Protein AF-A0A2H5QQ95-F1 (afdb_monomer_lite)

Secondary structure (DSSP, 8-state):
--------------------HHHHHH----------SS-EEEEEE-SSSSEEEEEETTS-EEEEETTTTEE--------

Structure (mmCIF, N/CA/C/O backbone):
data_AF-A0A2H5QQ95-F1
#
_entry.id   AF-A0A2H5QQ95-F1
#
loop_
_atom_site.group_PDB
_atom_site.id
_atom_site.type_symbol
_atom_site.label_atom_id
_atom_site.label_alt_id
_atom_site.label_comp_id
_atom_site.label_asym_id
_atom_site.label_entity_id
_atom_site.label_seq_id
_atom_site.pdbx_PDB_ins_code
_atom_site.Cartn_x
_atom_site.Cartn_y
_atom_site.Cartn_z
_atom_site.occupancy
_atom_site.B_iso_or_equiv
_atom_site.auth_seq_id
_atom_site.auth_comp_id
_atom_site.auth_asym_id
_atom_site.auth_atom_id
_atom_site.pdbx_PDB_model_num
ATOM 1 N N . MET A 1 1 ? 2.567 52.058 32.832 1.00 47.03 1 MET A N 1
ATOM 2 C CA . MET A 1 1 ? 1.432 51.566 32.019 1.00 47.03 1 MET A CA 1
ATOM 3 C C . MET A 1 1 ? 1.987 50.847 30.797 1.00 47.03 1 MET A C 1
ATOM 5 O O . MET A 1 1 ? 3.037 51.275 30.334 1.00 47.03 1 MET A O 1
ATOM 9 N N . HIS A 1 2 ? 1.273 49.818 30.314 1.00 47.56 2 HIS A N 1
ATOM 10 C CA . HIS A 1 2 ? 1.553 48.937 29.154 1.00 47.56 2 HIS A CA 1
ATOM 11 C C . HIS A 1 2 ? 2.440 47.720 29.488 1.00 47.56 2 HIS A C 1
ATOM 13 O O . HIS A 1 2 ? 3.658 47.783 29.416 1.00 47.56 2 HIS A O 1
ATOM 19 N N . GLN A 1 3 ? 1.901 46.709 30.178 1.00 41.16 3 GLN A N 1
ATOM 20 C CA . GLN A 1 3 ? 1.024 45.609 29.714 1.00 41.16 3 GLN A CA 1
ATOM 21 C C . GLN A 1 3 ? 1.835 44.439 29.132 1.00 41.16 3 GLN A C 1
ATOM 23 O O . GLN A 1 3 ? 2.399 44.504 28.047 1.00 41.16 3 GLN A O 1
ATOM 28 N N . LYS A 1 4 ? 1.884 43.362 29.923 1.00 47.62 4 LYS A N 1
ATOM 29 C CA . LYS A 1 4 ? 2.504 42.070 29.625 1.00 47.62 4 LYS A CA 1
ATOM 30 C C . LYS A 1 4 ? 1.615 41.335 28.620 1.00 47.62 4 LYS A C 1
ATOM 32 O O . LYS A 1 4 ? 0.489 40.980 28.959 1.00 47.62 4 LYS A O 1
ATOM 37 N N . VAL A 1 5 ? 2.103 41.132 27.399 1.00 47.19 5 VAL A N 1
ATOM 38 C CA . VAL A 1 5 ? 1.445 40.267 26.413 1.00 47.19 5 VAL A CA 1
ATOM 39 C C . VAL A 1 5 ? 1.723 38.827 26.831 1.00 47.19 5 VAL A C 1
ATOM 41 O O . VAL A 1 5 ? 2.859 38.362 26.779 1.00 47.19 5 VAL A O 1
ATOM 44 N N . GLY A 1 6 ? 0.694 38.155 27.343 1.00 44.38 6 GLY A N 1
ATOM 45 C CA . GLY A 1 6 ? 0.723 36.716 27.557 1.00 44.38 6 GLY A CA 1
ATOM 46 C C . GLY A 1 6 ? 0.666 36.020 26.204 1.00 44.38 6 GLY A C 1
ATOM 47 O O . GLY A 1 6 ? -0.326 36.146 25.493 1.00 44.38 6 GLY A O 1
ATOM 48 N N . SER A 1 7 ? 1.723 35.296 25.850 1.00 47.06 7 SER A N 1
ATOM 49 C CA . SER A 1 7 ? 1.668 34.286 24.801 1.00 47.06 7 SER A CA 1
ATOM 50 C C . SER A 1 7 ? 0.880 33.099 25.351 1.00 47.06 7 SER A C 1
ATOM 52 O O . SER A 1 7 ? 1.365 32.315 26.167 1.00 47.06 7 SER A O 1
ATOM 54 N N . GLN A 1 8 ? -0.392 33.029 24.969 1.00 42.84 8 GLN A N 1
ATOM 55 C CA . GLN A 1 8 ? -1.244 31.877 25.209 1.00 42.84 8 GLN A CA 1
ATOM 56 C C . GLN A 1 8 ? -0.650 30.713 24.409 1.00 42.84 8 GLN A C 1
ATOM 58 O O . GLN A 1 8 ? -0.687 30.716 23.184 1.00 42.84 8 GLN A O 1
ATOM 63 N N . SER A 1 9 ? -0.018 29.771 25.109 1.00 53.34 9 SER A N 1
ATOM 64 C CA . SER A 1 9 ? 0.409 28.496 24.537 1.00 53.34 9 SER A CA 1
ATOM 65 C C . SER A 1 9 ? -0.834 27.800 23.994 1.00 53.34 9 SER A C 1
ATOM 67 O O . SER A 1 9 ? -1.702 27.403 24.775 1.00 53.34 9 SER A O 1
ATOM 69 N N . GLU A 1 10 ? -0.932 27.703 22.672 1.00 56.53 10 GLU A N 1
ATOM 70 C CA . GLU A 1 10 ? -1.908 26.863 21.989 1.00 56.53 10 GLU A CA 1
ATOM 71 C C . GLU A 1 10 ? -1.716 25.444 22.537 1.00 56.53 10 GLU A C 1
ATOM 73 O O . GLU A 1 10 ? -0.641 24.855 22.427 1.00 56.53 10 GLU A O 1
ATOM 78 N N . ARG A 1 11 ? -2.706 24.950 23.288 1.00 60.38 11 ARG A N 1
ATOM 79 C CA . ARG A 1 11 ? -2.693 23.575 23.780 1.00 60.38 11 ARG A CA 1
ATOM 80 C C . ARG A 1 11 ? -3.030 22.702 22.586 1.00 60.38 11 ARG A C 1
ATOM 82 O O . ARG A 1 11 ? -4.181 22.643 22.171 1.00 60.38 11 ARG A O 1
ATOM 89 N N . GLU A 1 12 ? -2.012 22.077 22.019 1.00 60.97 12 GLU A N 1
ATOM 90 C CA . GLU A 1 12 ? -2.195 20.946 21.124 1.00 60.97 12 GLU A CA 1
ATOM 91 C C . GLU A 1 12 ? -2.821 19.816 21.950 1.00 60.97 12 GLU A C 1
ATOM 93 O O . GLU A 1 12 ? -2.148 19.169 22.762 1.00 60.97 12 GLU A O 1
ATOM 98 N N . ASP A 1 13 ? -4.131 19.624 21.793 1.00 58.22 13 ASP A N 1
ATOM 99 C CA . ASP A 1 13 ? -4.839 18.464 22.322 1.00 58.22 13 ASP A CA 1
ATOM 100 C C . ASP A 1 13 ? -4.298 17.226 21.597 1.00 58.22 13 ASP A C 1
ATOM 102 O O . ASP A 1 13 ? -4.752 16.833 20.523 1.00 58.22 13 ASP A O 1
ATOM 106 N N . ASN A 1 14 ? -3.249 16.642 22.171 1.00 61.78 14 ASN A N 1
ATOM 107 C CA . ASN A 1 14 ? -2.672 15.391 21.719 1.00 61.78 14 ASN A CA 1
ATOM 108 C C . ASN A 1 14 ? -3.681 14.281 22.025 1.00 61.78 14 ASN A C 1
ATOM 110 O O . ASN A 1 14 ? -3.682 13.709 23.113 1.00 61.78 14 ASN A O 1
ATOM 114 N N . VAL A 1 15 ? -4.572 14.004 21.074 1.00 57.81 15 VAL A N 1
ATOM 115 C CA . VAL A 1 15 ? -5.458 12.842 21.137 1.00 57.81 15 VAL A CA 1
ATOM 116 C C . VAL A 1 15 ? -4.583 11.601 20.995 1.00 57.81 15 VAL A C 1
ATOM 118 O O . VAL A 1 15 ? -4.162 11.240 19.896 1.00 57.81 15 VAL A O 1
ATOM 121 N N . SER A 1 16 ? -4.277 10.951 22.116 1.00 65.25 16 SER A N 1
ATOM 122 C CA . SER A 1 16 ? -3.696 9.615 22.105 1.00 65.25 16 SER A CA 1
ATOM 123 C C . SER A 1 16 ? -4.742 8.654 21.550 1.00 65.25 16 SER A C 1
ATOM 125 O O . SER A 1 16 ? -5.734 8.346 22.211 1.00 65.25 16 SER A O 1
ATOM 127 N N . LEU A 1 17 ? -4.537 8.196 20.318 1.00 66.69 17 LEU A N 1
ATOM 128 C CA . LEU A 1 17 ? -5.277 7.068 19.770 1.00 66.69 17 LEU A CA 1
ATOM 129 C C . LEU A 1 17 ? -4.761 5.801 20.461 1.00 66.69 17 LEU A C 1
ATOM 131 O O . LEU A 1 17 ? -3.829 5.156 19.984 1.00 66.69 17 LEU A O 1
ATOM 135 N N . GLU A 1 18 ? -5.311 5.491 21.634 1.00 79.62 18 GLU A N 1
ATOM 136 C CA . GLU A 1 18 ? -5.063 4.208 22.284 1.00 79.62 18 GLU A CA 1
ATOM 137 C C . GLU A 1 18 ? -5.703 3.107 21.436 1.00 79.62 18 GLU A C 1
ATOM 139 O O . GLU A 1 18 ? -6.904 3.115 21.161 1.00 79.62 18 GLU A O 1
ATOM 144 N N . LEU A 1 19 ? -4.873 2.182 20.960 1.00 80.06 19 LEU A N 1
ATOM 145 C CA . LEU A 1 19 ? -5.332 1.038 20.191 1.00 80.06 19 LEU A CA 1
ATOM 146 C C . LEU A 1 19 ? -5.710 -0.073 21.174 1.00 80.06 19 LEU A C 1
ATOM 148 O O . LEU A 1 19 ? -4.856 -0.570 21.906 1.00 80.06 19 LEU A O 1
ATOM 152 N N . PHE A 1 20 ? -6.987 -0.447 21.205 1.00 86.25 20 PHE A N 1
ATOM 153 C CA . PHE A 1 20 ? -7.487 -1.524 22.061 1.00 86.25 20 PHE A CA 1
ATOM 154 C C . PHE A 1 20 ? -7.547 -2.853 21.297 1.00 86.25 20 PHE A C 1
ATOM 156 O O . PHE A 1 20 ? -7.766 -2.870 20.085 1.00 86.25 20 PHE A O 1
ATOM 163 N N . GLU A 1 21 ? -7.411 -3.971 22.014 1.00 86.88 21 GLU A N 1
ATOM 164 C CA . GLU A 1 21 ? -7.503 -5.332 21.451 1.00 86.88 21 GLU A CA 1
ATOM 165 C C . GLU A 1 21 ? -8.798 -5.558 20.654 1.00 86.88 21 GLU A C 1
ATOM 167 O O . GLU A 1 21 ? -8.775 -6.168 19.591 1.00 86.88 21 GLU A O 1
ATOM 172 N N . GLU A 1 22 ? -9.924 -5.008 21.109 1.00 89.25 22 GLU A N 1
ATOM 173 C CA . GLU A 1 22 ? -11.208 -5.098 20.401 1.00 89.25 22 GLU A CA 1
ATOM 174 C C . GLU A 1 22 ? -11.177 -4.391 19.033 1.00 89.25 22 GLU A C 1
ATOM 176 O O . GLU A 1 22 ? -11.706 -4.900 18.042 1.00 89.25 22 GLU A O 1
ATOM 181 N N . ILE A 1 23 ? -10.496 -3.243 18.942 1.00 87.56 23 ILE A N 1
ATOM 182 C CA . ILE A 1 23 ? -10.317 -2.523 17.674 1.00 87.56 23 ILE A CA 1
ATOM 183 C C . ILE A 1 23 ? -9.459 -3.366 16.733 1.00 87.56 23 ILE A C 1
ATOM 185 O O . ILE A 1 23 ? -9.840 -3.565 15.586 1.00 87.56 23 ILE A O 1
ATOM 189 N N . LEU A 1 24 ? -8.349 -3.921 17.223 1.00 86.31 24 LEU A N 1
ATOM 190 C CA . LEU A 1 24 ? -7.482 -4.796 16.431 1.00 86.31 24 LEU A CA 1
ATOM 191 C C . LEU A 1 24 ? -8.223 -6.031 15.906 1.00 86.31 24 LEU A C 1
ATOM 193 O O . LEU A 1 24 ? -8.038 -6.416 14.754 1.00 86.31 24 LEU A O 1
ATOM 197 N N . GLN A 1 25 ? -9.087 -6.627 16.729 1.00 90.19 25 GLN A N 1
ATOM 198 C CA . GLN A 1 25 ? -9.881 -7.802 16.364 1.00 90.19 25 GLN A CA 1
ATOM 199 C C . GLN A 1 25 ? -10.998 -7.496 15.361 1.00 90.19 25 GLN A C 1
ATOM 201 O O . GLN A 1 25 ? -11.425 -8.397 14.642 1.00 90.19 25 GLN A O 1
ATOM 206 N N . SER A 1 26 ? -11.468 -6.248 15.300 1.00 89.06 26 SER A N 1
ATOM 207 C CA . SER A 1 26 ? -12.509 -5.823 14.356 1.00 89.06 26 SER A CA 1
ATOM 208 C C . SER A 1 26 ? -11.967 -5.332 13.011 1.00 89.06 26 SER A C 1
ATOM 210 O O . SER A 1 26 ? -12.755 -5.105 12.094 1.00 89.06 26 SER A O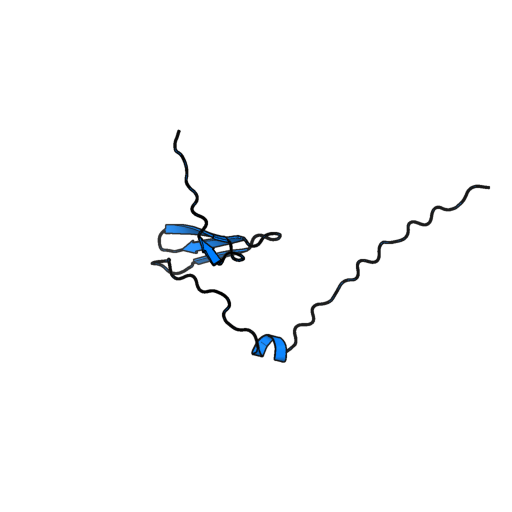 1
ATOM 212 N N . MET A 1 27 ? -10.644 -5.183 12.857 1.00 90.69 27 MET A N 1
ATOM 213 C CA . MET A 1 27 ? -10.047 -4.756 11.591 1.00 90.69 27 MET A CA 1
ATOM 214 C C . MET A 1 27 ? -10.269 -5.803 10.497 1.00 90.69 27 MET A C 1
ATOM 216 O O . MET A 1 27 ? -9.863 -6.959 10.614 1.00 90.69 27 MET A O 1
ATOM 220 N N . GLU A 1 28 ? -10.857 -5.364 9.389 1.00 92.25 28 GLU A N 1
ATOM 221 C CA . GLU A 1 28 ? -11.033 -6.165 8.183 1.00 92.25 28 GLU A CA 1
ATOM 222 C C . GLU A 1 28 ? -10.150 -5.661 7.035 1.00 92.25 28 GLU A C 1
ATOM 224 O O . GLU A 1 28 ? -9.595 -4.558 7.061 1.00 92.25 28 GLU A O 1
ATOM 229 N N . VAL A 1 29 ? -9.996 -6.490 6.002 1.00 89.19 29 VAL A N 1
ATOM 230 C CA . VAL A 1 29 ? -9.262 -6.095 4.797 1.00 89.19 29 VAL A CA 1
ATOM 231 C C . VAL A 1 29 ? -10.088 -5.061 4.036 1.00 89.19 29 VAL A C 1
ATOM 233 O O . VAL A 1 29 ? -11.079 -5.411 3.405 1.00 89.19 29 VAL A O 1
ATOM 236 N N . GLY A 1 30 ? -9.652 -3.800 4.053 1.00 86.38 30 GLY A N 1
ATOM 237 C CA . GLY A 1 30 ? -10.338 -2.732 3.321 1.00 86.38 30 GLY A CA 1
ATOM 238 C C . GLY A 1 30 ? -10.180 -2.835 1.799 1.00 86.38 30 GLY A C 1
ATOM 239 O O . GLY A 1 30 ? -11.155 -2.715 1.064 1.00 86.38 30 GLY A O 1
ATOM 240 N N . ILE A 1 31 ? -8.953 -3.051 1.305 1.00 87.00 31 ILE A N 1
ATOM 241 C CA . ILE A 1 31 ? -8.627 -3.076 -0.135 1.00 87.00 31 ILE A CA 1
ATOM 242 C C . ILE A 1 31 ? -7.561 -4.146 -0.410 1.00 87.00 31 ILE A C 1
ATOM 244 O O . ILE A 1 31 ? -6.646 -4.340 0.392 1.00 87.00 31 ILE A O 1
ATOM 248 N N . SER A 1 32 ? -7.641 -4.813 -1.568 1.00 88.12 32 SER A N 1
ATOM 249 C CA . SER A 1 32 ? -6.595 -5.720 -2.059 1.00 88.12 32 SER A CA 1
ATOM 250 C C . SER A 1 32 ? -6.188 -5.404 -3.500 1.00 88.12 32 SER A C 1
ATOM 252 O O . SER A 1 32 ? -7.026 -5.476 -4.399 1.00 88.12 32 SER A O 1
ATOM 254 N N . PHE A 1 33 ? -4.899 -5.145 -3.724 1.00 85.38 33 PHE A N 1
ATOM 255 C CA . PHE A 1 33 ? -4.285 -4.987 -5.048 1.00 85.38 33 PHE A CA 1
ATOM 256 C C . PHE A 1 33 ? -3.586 -6.298 -5.452 1.00 85.38 33 PHE A C 1
ATOM 258 O O . PHE A 1 33 ? -2.914 -6.917 -4.626 1.00 85.38 33 PHE A O 1
ATOM 265 N N . ARG A 1 34 ? -3.795 -6.775 -6.687 1.00 86.62 34 ARG A N 1
ATOM 266 C CA . ARG A 1 34 ? -3.327 -8.100 -7.174 1.00 86.62 34 ARG A CA 1
ATOM 267 C C . ARG A 1 34 ? -2.757 -8.058 -8.594 1.00 86.62 34 ARG A C 1
ATOM 269 O O . ARG A 1 34 ? -2.748 -9.052 -9.307 1.00 86.62 34 ARG A O 1
ATOM 276 N N . ASP A 1 35 ? -2.322 -6.887 -9.011 1.00 84.25 35 ASP A N 1
ATOM 277 C CA . ASP A 1 35 ? -1.869 -6.554 -10.360 1.00 84.25 35 ASP A CA 1
ATOM 278 C C . ASP A 1 35 ? -0.362 -6.787 -10.580 1.00 84.25 35 ASP A C 1
ATOM 280 O O . ASP A 1 35 ? 0.151 -6.594 -11.683 1.00 84.25 35 ASP A O 1
ATOM 284 N N . TYR A 1 36 ? 0.338 -7.257 -9.548 1.00 84.81 36 TYR A N 1
ATOM 285 C CA . TYR A 1 36 ? 1.737 -7.667 -9.608 1.00 84.81 36 TYR A CA 1
ATOM 286 C C . TYR A 1 36 ? 1.900 -9.121 -10.063 1.00 84.81 36 TYR A C 1
ATOM 288 O O . TYR A 1 36 ? 1.186 -10.010 -9.601 1.00 84.81 36 TYR A O 1
ATOM 296 N N . ASN A 1 37 ? 2.907 -9.367 -10.908 1.00 88.19 37 ASN A N 1
ATOM 297 C CA . ASN A 1 37 ? 3.309 -10.720 -11.325 1.00 88.19 37 ASN A CA 1
ATOM 298 C C . ASN A 1 37 ? 4.495 -11.263 -10.507 1.00 88.19 37 ASN A C 1
ATOM 300 O O . ASN A 1 37 ? 4.911 -12.406 -10.696 1.00 88.19 37 ASN A O 1
ATOM 304 N N . GLY A 1 38 ? 5.040 -10.446 -9.603 1.00 89.75 38 GLY A N 1
ATOM 305 C CA . GLY A 1 38 ? 6.169 -10.767 -8.734 1.00 89.75 38 GLY A CA 1
ATOM 306 C C . GLY A 1 38 ? 5.873 -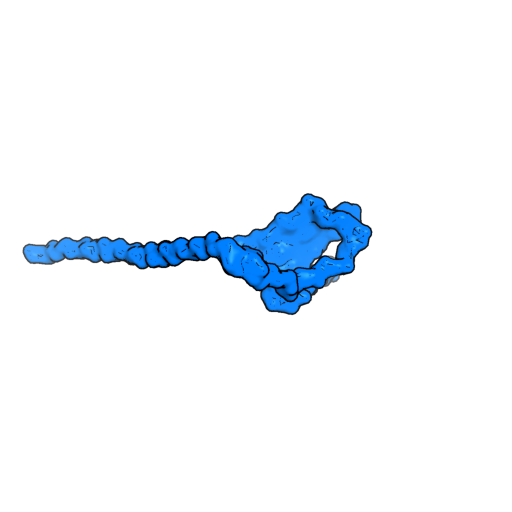10.475 -7.264 1.00 89.75 38 GLY A C 1
ATOM 307 O O . GLY A 1 38 ? 4.825 -9.936 -6.904 1.00 89.75 38 GLY A O 1
ATOM 308 N N . ARG A 1 39 ? 6.812 -10.836 -6.383 1.00 94.19 39 ARG A N 1
ATOM 309 C CA . ARG A 1 39 ? 6.716 -10.493 -4.957 1.00 94.19 39 ARG A CA 1
ATOM 310 C C . ARG A 1 39 ? 6.960 -9.002 -4.768 1.00 94.19 39 ARG A C 1
ATOM 312 O O . ARG A 1 39 ? 7.796 -8.415 -5.452 1.00 94.19 39 ARG A O 1
ATOM 319 N N . ILE A 1 40 ? 6.242 -8.394 -3.831 1.00 94.44 40 ILE A N 1
ATOM 320 C CA . ILE A 1 40 ? 6.533 -7.029 -3.393 1.00 94.44 40 ILE A CA 1
ATOM 321 C C . ILE A 1 40 ? 7.776 -7.073 -2.510 1.00 94.44 40 ILE A C 1
ATOM 323 O O . ILE A 1 40 ? 7.796 -7.791 -1.511 1.00 94.44 40 ILE A O 1
ATOM 327 N N . SER A 1 41 ? 8.798 -6.308 -2.876 1.00 95.19 41 SER A N 1
ATOM 328 C CA . SER A 1 41 ? 10.057 -6.228 -2.132 1.00 95.19 41 SER A CA 1
ATOM 329 C C . SER A 1 41 ? 10.091 -5.027 -1.188 1.00 95.19 41 SER A C 1
ATOM 331 O O . SER A 1 41 ? 10.763 -5.067 -0.158 1.00 95.19 41 SER A O 1
ATOM 333 N N . SER A 1 42 ? 9.347 -3.961 -1.502 1.00 94.81 42 SER A N 1
ATOM 334 C CA . SER A 1 42 ? 9.256 -2.764 -0.662 1.00 94.81 42 SER A CA 1
ATOM 335 C C . SER A 1 42 ? 7.964 -1.975 -0.888 1.00 94.81 42 SER A C 1
ATOM 337 O O . SER A 1 42 ? 7.362 -2.018 -1.963 1.00 94.81 42 SER A O 1
ATOM 339 N N . MET A 1 43 ? 7.535 -1.249 0.150 1.00 95.12 43 MET A N 1
ATOM 340 C CA . MET A 1 43 ? 6.350 -0.388 0.143 1.00 95.12 43 MET A CA 1
ATOM 341 C C . MET A 1 43 ? 6.603 0.886 0.957 1.00 95.12 43 MET A C 1
ATOM 343 O O . MET A 1 43 ? 7.261 0.835 1.997 1.00 95.12 43 MET A O 1
ATOM 347 N N . ASN A 1 44 ? 6.073 2.025 0.507 1.00 95.75 44 ASN A N 1
ATOM 348 C CA . ASN A 1 44 ? 6.178 3.305 1.205 1.00 95.75 44 ASN A CA 1
ATOM 349 C C . ASN A 1 44 ? 4.875 4.110 1.111 1.00 95.75 44 ASN A C 1
ATOM 351 O O . ASN A 1 44 ? 4.388 4.376 0.012 1.00 95.75 44 ASN A O 1
ATOM 355 N N . PHE A 1 45 ? 4.341 4.524 2.262 1.00 95.31 45 PHE A N 1
ATOM 356 C CA . PHE A 1 45 ? 3.206 5.443 2.337 1.00 95.31 45 PHE A CA 1
ATOM 357 C C . PHE A 1 45 ? 3.685 6.890 2.376 1.00 95.31 45 PHE A C 1
ATOM 359 O O . PHE A 1 45 ? 4.577 7.247 3.153 1.00 95.31 45 PHE A O 1
ATOM 366 N N . HIS A 1 46 ? 3.044 7.741 1.580 1.00 94.50 46 HIS A N 1
ATOM 367 C CA . HIS A 1 46 ? 3.251 9.173 1.679 1.00 94.50 46 HIS A CA 1
ATOM 368 C C . HIS A 1 46 ? 2.728 9.689 3.030 1.00 94.50 46 HIS A C 1
ATOM 370 O O . HIS A 1 46 ? 1.661 9.299 3.493 1.00 94.50 46 HIS A O 1
ATOM 376 N N . LYS A 1 47 ? 3.484 10.577 3.688 1.00 91.06 47 LYS A N 1
ATOM 377 C CA . LYS A 1 47 ? 3.231 10.958 5.093 1.00 91.06 47 LYS A CA 1
ATOM 378 C C . LYS A 1 47 ? 1.930 11.729 5.317 1.00 91.06 47 LYS A C 1
ATOM 380 O O . LYS A 1 47 ? 1.384 11.688 6.411 1.00 91.06 47 LYS A O 1
ATOM 385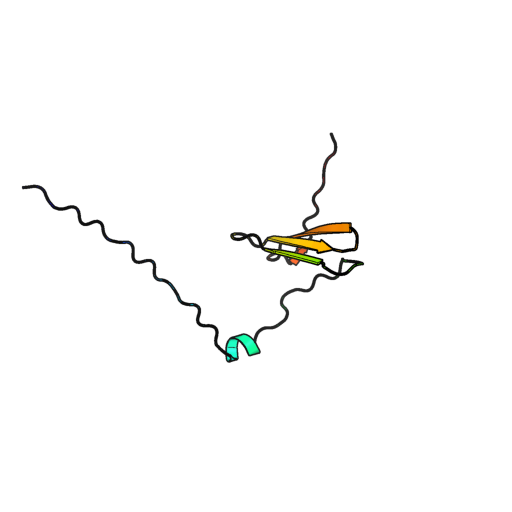 N N . SER A 1 48 ? 1.492 12.488 4.318 1.00 90.19 48 SER A N 1
ATOM 386 C CA . SER A 1 48 ? 0.386 13.447 4.444 1.00 90.19 48 SER A CA 1
ATOM 387 C C . SER A 1 48 ? -0.750 13.226 3.451 1.00 90.19 48 SER A C 1
ATOM 389 O O . SER A 1 48 ? -1.720 13.976 3.457 1.00 90.19 48 SER A O 1
ATOM 391 N N . SER A 1 49 ? -0.636 12.233 2.573 1.00 91.00 49 SER A N 1
ATOM 392 C CA . SER A 1 49 ? -1.650 11.948 1.561 1.00 91.00 49 SER A CA 1
ATOM 393 C C . SER A 1 49 ? -1.820 10.450 1.396 1.00 91.00 49 SER A C 1
ATOM 395 O O . SER A 1 49 ? -0.944 9.670 1.758 1.00 91.00 49 SER A O 1
ATOM 397 N N . SER A 1 50 ? -2.952 10.047 0.830 1.00 92.44 50 SER A N 1
ATOM 398 C CA . SER A 1 50 ? -3.339 8.644 0.674 1.00 92.44 50 SER A CA 1
ATOM 399 C C . SER A 1 50 ? -2.622 7.941 -0.484 1.00 92.44 50 SER A C 1
ATOM 401 O O . SER A 1 50 ? -3.220 7.109 -1.157 1.00 92.44 50 SER A O 1
ATOM 403 N N . TYR A 1 51 ? -1.349 8.265 -0.725 1.00 92.75 51 TYR A N 1
ATOM 404 C CA . TYR A 1 51 ? -0.546 7.609 -1.751 1.00 92.75 51 TYR A CA 1
ATOM 405 C C . TYR A 1 51 ? 0.342 6.518 -1.161 1.00 92.75 51 TYR A C 1
ATOM 407 O O . TYR A 1 51 ? 0.996 6.706 -0.134 1.00 92.75 51 TYR A O 1
ATOM 415 N N . LEU A 1 52 ? 0.404 5.395 -1.865 1.00 93.25 52 LEU A N 1
ATOM 416 C CA . LEU A 1 52 ? 1.277 4.264 -1.577 1.00 93.25 52 LEU A CA 1
ATOM 417 C C . LEU A 1 52 ? 2.118 3.975 -2.815 1.00 93.25 52 LEU A C 1
ATOM 419 O O . LEU A 1 52 ? 1.577 3.825 -3.904 1.00 93.25 52 LEU A O 1
ATOM 423 N N . VAL A 1 53 ? 3.431 3.861 -2.660 1.00 94.38 53 VAL A N 1
ATOM 424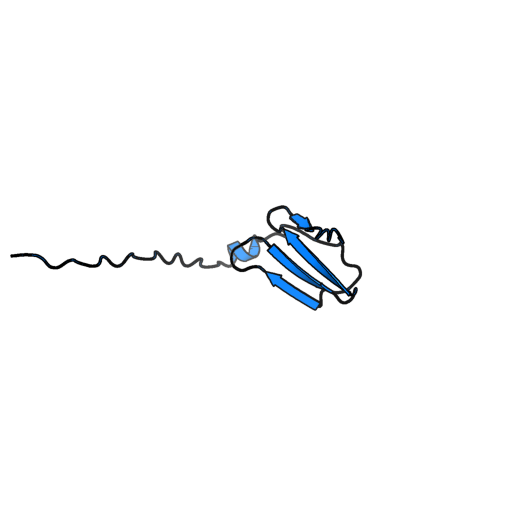 C CA . VAL A 1 53 ? 4.321 3.379 -3.721 1.00 94.38 53 VAL A CA 1
ATOM 425 C C . VAL A 1 53 ? 4.818 1.997 -3.344 1.00 94.38 53 VAL A C 1
ATOM 427 O O . VAL A 1 53 ? 5.222 1.762 -2.205 1.00 94.38 53 VAL A O 1
ATOM 430 N N . THR A 1 54 ? 4.807 1.087 -4.308 1.00 94.50 54 THR A N 1
ATOM 431 C CA . THR A 1 54 ? 5.316 -0.276 -4.138 1.00 94.50 54 THR A CA 1
ATOM 432 C C . THR A 1 54 ? 6.328 -0.600 -5.230 1.00 94.50 54 THR A C 1
ATOM 434 O O . THR A 1 54 ? 6.214 -0.092 -6.347 1.00 94.50 54 THR A O 1
ATOM 437 N N . ALA A 1 55 ? 7.325 -1.419 -4.900 1.00 94.12 55 ALA A N 1
ATOM 438 C CA . ALA A 1 55 ? 8.276 -1.977 -5.855 1.00 94.12 55 ALA A CA 1
ATOM 439 C C . ALA A 1 55 ? 8.271 -3.504 -5.761 1.00 94.12 55 ALA A C 1
ATOM 441 O O . ALA A 1 55 ? 8.062 -4.074 -4.684 1.00 94.12 55 ALA A O 1
ATOM 442 N N . SER A 1 56 ? 8.502 -4.162 -6.890 1.00 94.69 56 SER A N 1
ATOM 443 C CA . SER A 1 56 ? 8.438 -5.615 -6.993 1.00 94.69 56 SER A CA 1
ATOM 444 C C . SER A 1 56 ? 9.588 -6.186 -7.801 1.00 94.69 56 SER A C 1
ATOM 446 O O . SER A 1 56 ? 10.227 -5.499 -8.595 1.00 94.69 56 SER A O 1
AT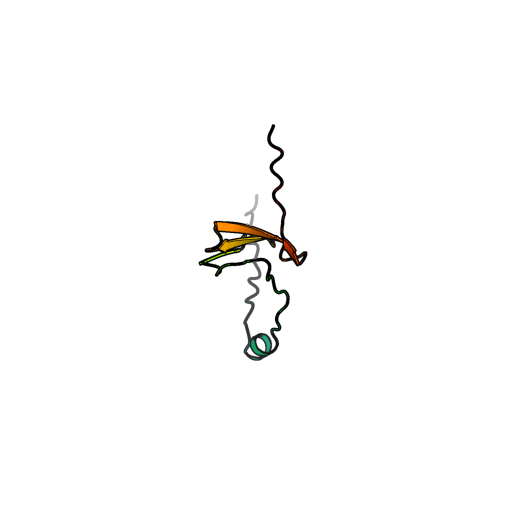OM 448 N N . ASP A 1 57 ? 9.804 -7.481 -7.602 1.00 94.44 57 ASP A N 1
ATOM 449 C CA . ASP A 1 57 ? 10.721 -8.301 -8.382 1.00 94.44 57 ASP A CA 1
ATOM 450 C C . ASP A 1 57 ? 10.287 -8.446 -9.857 1.00 94.44 57 ASP A C 1
ATOM 452 O O . ASP A 1 57 ? 11.083 -8.899 -10.671 1.00 94.44 57 ASP A O 1
ATOM 456 N N . ASP A 1 58 ? 9.058 -8.050 -10.226 1.00 91.56 58 ASP A N 1
ATOM 457 C CA . ASP A 1 58 ? 8.607 -7.967 -11.630 1.00 91.56 58 ASP A CA 1
ATOM 458 C C . ASP A 1 58 ? 9.114 -6.712 -12.372 1.00 91.56 58 ASP A C 1
ATOM 460 O O . ASP A 1 58 ? 8.575 -6.347 -13.416 1.00 91.56 58 ASP A O 1
ATOM 464 N N . GLU A 1 59 ? 10.136 -6.053 -11.817 1.00 89.69 59 GLU A N 1
ATOM 465 C CA . GLU A 1 59 ? 10.782 -4.835 -12.324 1.00 89.69 59 GLU A CA 1
ATOM 466 C C . GLU A 1 59 ? 9.862 -3.604 -12.393 1.00 89.69 59 GLU A C 1
ATOM 468 O O . GLU A 1 59 ? 10.234 -2.574 -12.958 1.00 89.69 59 GLU A O 1
ATOM 473 N N . SER A 1 60 ? 8.672 -3.663 -11.785 1.00 89.12 60 SER A N 1
ATOM 474 C CA . SER A 1 60 ? 7.723 -2.552 -11.799 1.00 89.12 60 SER A CA 1
ATOM 475 C C . SER A 1 60 ? 7.647 -1.789 -10.473 1.00 89.12 60 SER A C 1
ATOM 477 O O . SER A 1 60 ? 7.764 -2.335 -9.369 1.00 89.12 60 SER A O 1
ATOM 479 N N . ILE A 1 61 ? 7.392 -0.486 -10.601 1.00 91.94 61 ILE A N 1
ATOM 480 C CA . ILE A 1 61 ? 7.045 0.415 -9.502 1.00 91.94 61 ILE A CA 1
ATOM 481 C C . ILE A 1 61 ? 5.630 0.920 -9.763 1.00 91.94 61 ILE A C 1
ATOM 483 O O . ILE A 1 61 ? 5.366 1.486 -10.825 1.00 91.94 61 ILE A O 1
ATOM 487 N N . ARG A 1 62 ? 4.721 0.731 -8.804 1.00 90.19 62 ARG A N 1
ATOM 488 C CA . ARG A 1 62 ? 3.321 1.152 -8.935 1.00 90.19 62 ARG A CA 1
ATOM 489 C C . ARG A 1 62 ? 2.950 2.128 -7.821 1.00 90.19 62 ARG A C 1
ATOM 491 O O . ARG A 1 62 ? 3.067 1.770 -6.643 1.00 90.19 62 ARG A O 1
ATOM 498 N N . PRO A 1 63 ? 2.530 3.354 -8.176 1.00 91.50 63 PRO A N 1
ATOM 499 C CA . PRO A 1 63 ? 1.878 4.261 -7.251 1.00 91.50 63 PRO A CA 1
ATOM 500 C C . PRO A 1 63 ? 0.372 3.971 -7.200 1.00 91.50 63 PRO A C 1
ATOM 502 O O . PRO A 1 63 ? -0.273 3.789 -8.231 1.00 91.50 63 PRO A O 1
ATOM 505 N N . TYR A 1 64 ? -0.197 3.980 -6.003 1.00 91.69 64 TYR A N 1
ATOM 506 C CA . TYR A 1 64 ? -1.619 3.793 -5.738 1.00 91.69 64 TYR A CA 1
ATOM 507 C C . TYR A 1 64 ? -2.186 5.007 -5.025 1.00 91.69 64 TYR A C 1
ATOM 509 O O . TYR A 1 64 ? -1.548 5.538 -4.115 1.00 91.69 64 TYR A O 1
ATOM 517 N N . ASP A 1 65 ? -3.406 5.382 -5.393 1.00 92.25 65 ASP A N 1
ATOM 518 C CA . ASP A 1 65 ? -4.294 6.154 -4.533 1.00 92.25 65 ASP A CA 1
ATOM 519 C C . ASP A 1 65 ? -5.107 5.171 -3.680 1.00 92.25 65 ASP A C 1
ATOM 521 O O . ASP A 1 65 ? -5.993 4.462 -4.164 1.00 92.25 65 ASP A O 1
ATOM 525 N N . VAL A 1 66 ? -4.767 5.111 -2.395 1.00 91.00 66 VAL A N 1
ATOM 526 C CA . VAL A 1 66 ? -5.378 4.209 -1.415 1.00 91.00 66 VAL A CA 1
ATOM 527 C C . VAL A 1 66 ? -6.789 4.669 -1.052 1.00 91.00 66 VAL A C 1
ATOM 529 O O . VAL A 1 66 ? -7.626 3.836 -0.724 1.00 91.00 66 VAL A O 1
ATOM 532 N N . SER A 1 67 ? -7.082 5.970 -1.146 1.00 90.62 67 SER A N 1
ATOM 533 C CA . SER A 1 67 ? -8.423 6.493 -0.858 1.00 90.62 67 SER A CA 1
ATOM 534 C C . SER A 1 67 ? -9.426 6.140 -1.957 1.00 90.62 67 SER A C 1
ATOM 536 O O . SER A 1 67 ? -10.579 5.832 -1.665 1.00 90.62 67 SER A O 1
ATOM 538 N N . ALA A 1 68 ? -8.968 6.126 -3.211 1.00 89.12 68 ALA A N 1
ATOM 539 C CA . ALA A 1 68 ? -9.773 5.762 -4.372 1.00 89.12 68 ALA A CA 1
ATOM 540 C C . ALA A 1 68 ? -9.736 4.258 -4.702 1.00 89.12 68 ALA A C 1
ATOM 542 O O . ALA A 1 68 ? -10.494 3.808 -5.557 1.00 89.12 68 ALA A O 1
ATOM 543 N N . ALA A 1 69 ? -8.867 3.482 -4.043 1.00 87.12 69 ALA A N 1
ATOM 544 C CA . ALA A 1 69 ? -8.591 2.080 -4.362 1.00 87.12 69 ALA A CA 1
ATOM 545 C C . ALA A 1 69 ? -8.129 1.859 -5.820 1.00 87.12 69 ALA A C 1
ATOM 547 O O . ALA A 1 69 ? -8.465 0.852 -6.445 1.00 87.12 69 ALA A O 1
ATOM 548 N N . THR A 1 70 ? -7.346 2.790 -6.376 1.00 86.88 70 THR A N 1
ATOM 549 C CA . THR A 1 70 ? -6.920 2.759 -7.786 1.00 86.88 70 THR A CA 1
ATOM 550 C C . THR A 1 70 ? -5.411 2.846 -7.956 1.00 86.88 70 THR A C 1
ATOM 552 O O . THR A 1 70 ? -4.725 3.538 -7.204 1.00 86.88 70 THR A O 1
ATOM 555 N N . ILE A 1 71 ? -4.896 2.208 -9.010 1.00 85.56 71 ILE A N 1
ATOM 556 C CA . ILE A 1 71 ? -3.524 2.420 -9.473 1.00 85.56 71 ILE A CA 1
ATOM 557 C C . ILE A 1 71 ? -3.411 3.751 -10.225 1.00 85.56 71 ILE A C 1
ATOM 559 O O . ILE A 1 71 ? -4.162 4.030 -11.162 1.00 85.56 71 ILE A O 1
ATOM 563 N N . SER A 1 72 ? -2.443 4.570 -9.833 1.00 79.88 72 SER A N 1
ATOM 564 C CA . SER A 1 72 ? -2.138 5.827 -10.503 1.00 79.88 72 SER A CA 1
ATOM 565 C C . SER A 1 72 ? -1.277 5.535 -11.729 1.00 79.88 72 SER A C 1
ATOM 567 O O . SER A 1 72 ? -0.090 5.232 -11.627 1.00 79.88 72 SER A O 1
ATOM 569 N N . THR A 1 73 ? -1.866 5.613 -12.920 1.00 69.25 73 THR A N 1
ATOM 570 C CA . THR A 1 73 ? -1.098 5.461 -14.163 1.00 69.25 73 THR A CA 1
ATOM 571 C C . THR A 1 73 ? -0.283 6.728 -14.414 1.00 69.25 73 THR A C 1
ATOM 573 O O . THR A 1 73 ? -0.840 7.777 -14.742 1.00 69.25 73 THR A O 1
ATOM 576 N N . VAL A 1 74 ? 1.044 6.647 -14.292 1.00 63.16 74 VAL A N 1
ATOM 577 C CA . VAL A 1 74 ? 1.933 7.752 -14.675 1.00 63.16 74 VAL A CA 1
ATOM 578 C C . VAL A 1 74 ? 2.146 7.693 -16.185 1.00 63.16 74 VAL A C 1
ATOM 580 O O . VAL A 1 74 ? 2.961 6.929 -16.693 1.00 63.16 74 VAL A O 1
ATOM 583 N N . SER A 1 75 ? 1.367 8.488 -16.915 1.00 58.00 75 SER A N 1
ATOM 584 C CA . SER A 1 75 ? 1.511 8.624 -18.365 1.00 58.00 75 SER A CA 1
ATOM 585 C C . SER A 1 75 ? 2.622 9.631 -18.656 1.00 58.00 75 SER A C 1
ATOM 587 O O . SER A 1 75 ? 2.420 10.836 -18.507 1.00 58.00 75 SER A O 1
ATOM 589 N N . PHE A 1 76 ? 3.796 9.168 -19.077 1.00 57.69 76 PHE A N 1
ATOM 590 C CA . PHE A 1 76 ? 4.798 10.065 -19.646 1.00 57.69 76 PHE A CA 1
ATOM 591 C C . PHE A 1 76 ? 4.414 10.351 -21.099 1.00 57.69 76 PHE A C 1
ATOM 593 O O . PHE A 1 76 ? 4.584 9.506 -21.975 1.00 57.69 76 PHE A O 1
ATOM 600 N N . LEU A 1 77 ? 3.884 11.546 -21.367 1.00 59.00 77 LEU A N 1
ATOM 601 C CA . LEU A 1 77 ? 3.864 12.078 -22.728 1.00 59.00 77 LEU A CA 1
ATOM 602 C C . LEU A 1 77 ? 5.314 12.404 -23.097 1.00 59.00 77 LEU A C 1
ATOM 604 O O . LEU A 1 77 ? 5.829 13.458 -22.721 1.00 59.00 77 LEU A O 1
ATOM 608 N N . ALA A 1 78 ? 5.984 11.475 -23.779 1.00 45.97 78 ALA A N 1
ATOM 609 C CA . ALA A 1 78 ? 7.254 11.756 -24.430 1.00 45.97 78 ALA A CA 1
ATOM 610 C C . ALA A 1 78 ? 7.026 12.907 -25.423 1.00 45.97 78 ALA A C 1
ATOM 612 O O . ALA A 1 78 ? 6.195 12.792 -26.327 1.00 45.97 78 ALA A O 1
ATOM 613 N N . ARG A 1 79 ? 7.696 14.036 -25.190 1.00 53.22 79 ARG A N 1
ATOM 614 C CA . ARG A 1 79 ? 7.842 15.096 -26.188 1.00 53.22 79 ARG A CA 1
ATOM 615 C C . ARG A 1 79 ? 9.028 14.781 -27.079 1.00 53.22 79 ARG A C 1
ATOM 617 O O . ARG A 1 79 ? 10.041 14.306 -26.521 1.00 53.22 79 ARG A O 1
#

Sequence (79 aa):
MHQKVGSQSEREDNVSLELFEEILQSMEVGISFRDYNGRISSMNFHKSSSYLVTASDDESIRPYDVSAATISTVSFLAR

Organism: Citrus unshiu (NCBI:txid55188)

Foldseek 3Di:
DDDDDDPDPPPPPPPPPDDDPVNVVPDDDPADDDPDPFDWPDKDADPPAQWIWTDGPSRDIWIDNNVVNDTDDDDDPDD

Radius of gyration: 21.87 Å; chains: 1; bounding box: 23×62×58 Å

pLDDT: mean 79.24, std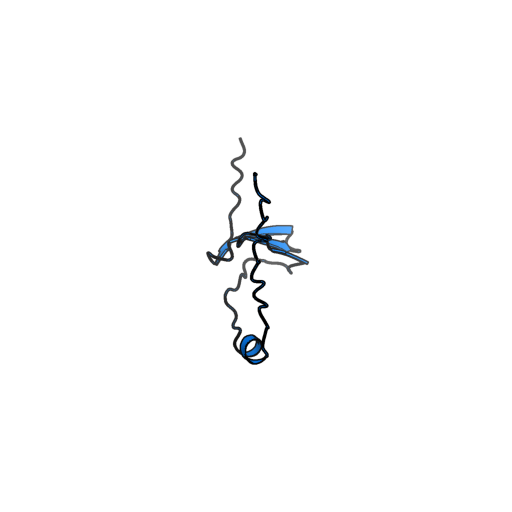 17.13, range [41.16, 95.75]

InterPro domains:
  IPR001680 WD40 repeat [PS50082] (33-74)
  IPR015943 WD40/YVTN repeat-like-containing domain superfamily [G3DSA:2.130.10.10] (3-77)
  IPR036322 WD40-repeat-containing domain superfamily [SSF50978] (32-67)
  IPR037867 COMPASS component Swd2/WDR82 [PTHR19861] (14-71)